Protein AF-A0A6I5CBH4-F1 (afdb_monomer_lite)

pLDDT: mean 94.19, std 4.68, range [73.75, 98.12]

Foldseek 3Di:
DADDDPQLLVLQCVVPNPVSNVCSVCVVVVVVVVCVVQQWDFDDHWDDDSHDIDTDTDHDD

Secondary structure (DSSP, 8-state):
-PPPPHHHHHHHHHHHHHHHHHHHHHHHHHHHHHHHHTT-EE-S--EE-SS-EE--EE---

Radius of gyration: 12.3 Å; chains: 1; bounding box: 25×18×38 Å

Structure (mmCIF, N/CA/C/O backbone):
data_AF-A0A6I5CBH4-F1
#
_entry.id   AF-A0A6I5CBH4-F1
#
loop_
_atom_site.group_PDB
_atom_site.id
_atom_site.type_symbol
_atom_site.label_atom_id
_atom_site.label_alt_id
_atom_site.label_comp_id
_atom_site.label_asym_id
_atom_site.label_entity_id
_atom_site.label_seq_id
_atom_site.pdbx_PDB_ins_code
_atom_site.Cartn_x
_atom_site.Cartn_y
_atom_site.Cartn_z
_atom_site.occupancy
_atom_site.B_iso_or_equiv
_atom_site.auth_seq_id
_atom_site.auth_comp_id
_atom_site.auth_asym_id
_atom_site.auth_atom_id
_atom_site.pdbx_PDB_model_num
ATOM 1 N N . MET A 1 1 ? -7.734 -6.992 3.187 1.00 76.75 1 MET A N 1
ATOM 2 C CA . MET A 1 1 ? -7.248 -6.983 1.799 1.00 76.75 1 MET A CA 1
ATOM 3 C C . MET A 1 1 ? -7.022 -5.545 1.376 1.00 76.75 1 MET A C 1
ATOM 5 O O . MET A 1 1 ? -7.970 -4.847 1.029 1.00 76.75 1 MET A O 1
ATOM 9 N N . ILE A 1 2 ? -5.776 -5.091 1.483 1.00 90.12 2 ILE A N 1
ATOM 10 C CA . ILE A 1 2 ? -5.358 -3.766 1.010 1.00 90.12 2 ILE A CA 1
ATOM 11 C C . ILE A 1 2 ? -5.194 -3.803 -0.512 1.00 90.12 2 ILE A C 1
ATOM 13 O O . ILE A 1 2 ? -4.426 -4.604 -1.038 1.00 90.12 2 ILE A O 1
ATOM 17 N N . VAL A 1 3 ? -5.913 -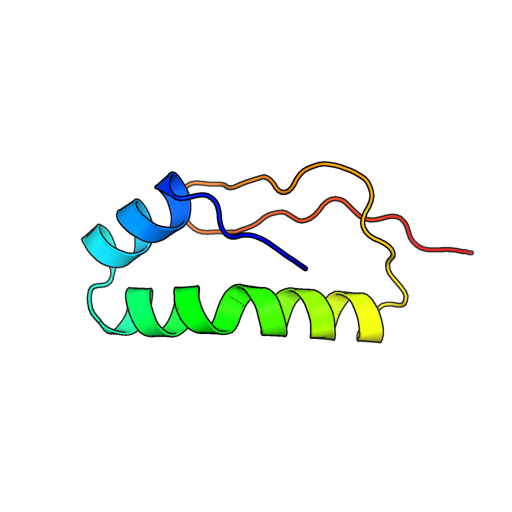2.933 -1.221 1.00 91.88 3 VAL A N 1
ATOM 18 C CA . VAL A 1 3 ? -5.812 -2.792 -2.680 1.00 91.88 3 VAL A CA 1
ATOM 19 C C . VAL A 1 3 ? -4.955 -1.575 -3.001 1.00 91.88 3 VAL A C 1
ATOM 21 O O . VAL A 1 3 ? -5.168 -0.501 -2.441 1.00 91.88 3 VAL A O 1
ATOM 24 N N . ILE A 1 4 ? -3.983 -1.739 -3.901 1.00 95.44 4 ILE A N 1
ATOM 25 C CA . ILE A 1 4 ? -3.128 -0.633 -4.337 1.00 95.44 4 ILE A CA 1
ATOM 26 C C . ILE A 1 4 ? -3.865 0.198 -5.389 1.00 95.44 4 ILE A C 1
ATOM 28 O O . ILE A 1 4 ? -4.272 -0.359 -6.410 1.00 95.44 4 ILE A O 1
ATOM 32 N N . PRO A 1 5 ? -4.003 1.521 -5.195 1.00 95.44 5 PRO A N 1
ATOM 33 C CA . PRO A 1 5 ? -4.537 2.396 -6.228 1.00 95.44 5 PRO A CA 1
ATOM 34 C C . PRO A 1 5 ? -3.686 2.341 -7.502 1.00 95.44 5 PRO A C 1
ATOM 36 O O . PRO A 1 5 ? -2.465 2.500 -7.453 1.00 95.44 5 PRO A O 1
ATOM 39 N N . GLU A 1 6 ? -4.329 2.163 -8.657 1.00 95.25 6 GLU A N 1
ATOM 40 C CA . GLU A 1 6 ? -3.647 2.003 -9.950 1.00 95.25 6 GLU A CA 1
ATOM 41 C C . GLU A 1 6 ? -2.719 3.183 -10.273 1.00 95.25 6 GLU A C 1
ATOM 43 O O . GLU A 1 6 ? -1.602 2.993 -10.753 1.00 95.25 6 GLU A O 1
ATOM 48 N N . ALA A 1 7 ? -3.140 4.407 -9.945 1.00 95.56 7 ALA A N 1
ATOM 49 C CA . ALA A 1 7 ? -2.335 5.607 -10.150 1.00 95.56 7 ALA A CA 1
ATOM 50 C C . ALA A 1 7 ? -1.010 5.574 -9.366 1.00 95.56 7 ALA A C 1
ATOM 52 O O . ALA A 1 7 ? 0.021 5.984 -9.901 1.00 95.56 7 ALA A O 1
ATOM 53 N N . LEU A 1 8 ? -1.015 5.041 -8.137 1.00 96.44 8 LEU A N 1
ATOM 54 C CA . LEU A 1 8 ? 0.201 4.856 -7.342 1.00 96.44 8 LEU A CA 1
ATOM 55 C C . LEU A 1 8 ? 1.105 3.791 -7.967 1.00 96.44 8 LEU A C 1
ATOM 57 O O . LEU A 1 8 ? 2.312 4.010 -8.084 1.00 96.44 8 LEU A O 1
ATOM 61 N N . ALA A 1 9 ? 0.527 2.657 -8.375 1.00 97.06 9 ALA A N 1
ATOM 62 C CA . ALA A 1 9 ? 1.268 1.570 -9.006 1.00 97.06 9 ALA A CA 1
ATOM 63 C C . ALA A 1 9 ? 1.966 2.043 -10.286 1.00 97.06 9 ALA A C 1
ATOM 65 O O . ALA A 1 9 ? 3.188 1.936 -10.396 1.00 97.06 9 ALA A O 1
ATOM 66 N N . ARG A 1 10 ? 1.210 2.648 -11.206 1.00 97.31 10 ARG A N 1
ATOM 67 C CA . ARG A 1 10 ? 1.736 3.181 -12.464 1.00 97.31 10 ARG A CA 1
ATOM 68 C C . ARG A 1 10 ? 2.800 4.250 -12.230 1.00 97.31 10 ARG A C 1
ATOM 70 O O . ARG A 1 10 ? 3.914 4.085 -12.710 1.00 97.31 10 ARG A O 1
ATOM 77 N N . GLY A 1 11 ? 2.504 5.284 -11.439 1.00 97.12 11 GLY A N 1
ATOM 78 C CA . GLY A 1 11 ? 3.452 6.380 -11.211 1.00 97.12 11 GLY A CA 1
ATOM 79 C C . GLY A 1 11 ? 4.744 5.931 -10.518 1.00 97.12 11 GLY A C 1
ATOM 80 O O . GLY A 1 11 ? 5.813 6.484 -10.764 1.00 97.12 11 GLY A O 1
ATOM 81 N N . THR A 1 12 ? 4.671 4.897 -9.675 1.00 97.69 12 THR A N 1
ATOM 82 C CA . THR A 1 12 ? 5.861 4.317 -9.038 1.00 97.69 12 THR A CA 1
ATOM 83 C C . THR A 1 12 ? 6.686 3.500 -10.025 1.00 97.69 12 THR A C 1
ATOM 85 O O . THR A 1 12 ? 7.905 3.625 -10.037 1.00 97.69 12 THR A O 1
ATOM 88 N N . VAL A 1 13 ? 6.051 2.694 -10.877 1.00 97.69 13 VAL A N 1
ATOM 89 C CA . VAL A 1 13 ? 6.757 1.907 -11.902 1.00 97.69 13 VAL A CA 1
ATOM 90 C C . VAL A 1 13 ? 7.368 2.804 -12.978 1.00 97.69 13 VAL A C 1
ATOM 92 O O . VAL A 1 13 ? 8.500 2.568 -13.382 1.00 97.69 13 VAL A O 1
ATOM 95 N N . GLU A 1 14 ? 6.669 3.853 -13.409 1.00 97.81 14 GLU A N 1
ATOM 96 C CA . GLU A 1 14 ? 7.195 4.829 -14.373 1.00 97.81 14 GLU A CA 1
ATOM 97 C C . GLU A 1 14 ? 8.451 5.535 -13.847 1.00 97.81 14 GLU A C 1
ATOM 99 O O . GLU A 1 14 ? 9.396 5.758 -14.600 1.00 97.81 14 GLU A O 1
ATOM 104 N N . ARG A 1 15 ? 8.478 5.861 -12.550 1.00 96.50 15 ARG A N 1
ATOM 105 C CA . ARG A 1 15 ? 9.600 6.566 -11.920 1.00 96.50 15 ARG A CA 1
ATOM 106 C C . ARG A 1 15 ? 10.763 5.645 -11.546 1.00 96.50 15 ARG A C 1
ATOM 108 O O . ARG A 1 15 ? 11.915 6.015 -11.739 1.00 96.50 15 ARG A O 1
ATOM 115 N N . GLU A 1 16 ? 10.463 4.472 -10.995 1.00 97.12 16 GLU A N 1
ATOM 116 C CA . GLU A 1 16 ? 11.448 3.601 -10.333 1.00 97.12 16 GLU A CA 1
ATOM 117 C C . GLU A 1 16 ? 11.736 2.303 -11.109 1.00 97.12 16 GLU A C 1
ATOM 119 O O . GLU A 1 16 ? 12.599 1.522 -10.712 1.00 97.12 16 GLU A O 1
ATOM 124 N N . GLY A 1 17 ? 11.000 2.016 -12.185 1.00 97.81 17 GLY A N 1
ATOM 125 C CA . GLY A 1 17 ? 11.160 0.811 -12.999 1.00 97.81 17 GLY A CA 1
ATOM 126 C C . GLY A 1 17 ? 10.885 -0.493 -12.239 1.00 97.81 17 GLY A C 1
ATOM 127 O O . GLY A 1 17 ? 9.947 -0.603 -11.444 1.00 97.81 17 GLY A O 1
ATOM 128 N N . ALA A 1 18 ? 11.709 -1.515 -12.498 1.00 98.12 18 ALA A N 1
ATOM 129 C CA . ALA A 1 18 ? 11.559 -2.847 -11.907 1.00 98.12 18 ALA A CA 1
ATOM 130 C C . ALA A 1 18 ? 11.610 -2.857 -10.361 1.00 98.12 18 ALA A C 1
ATOM 132 O O . ALA A 1 18 ? 10.756 -3.515 -9.760 1.00 98.12 18 ALA A O 1
ATOM 133 N N . PRO A 1 19 ? 12.514 -2.112 -9.689 1.00 97.75 19 PRO A N 1
ATOM 134 C CA . PRO A 1 19 ? 12.452 -1.931 -8.237 1.00 97.75 19 PRO A CA 1
ATOM 135 C C . PRO A 1 19 ? 11.095 -1.415 -7.737 1.00 97.75 19 PRO A C 1
ATOM 137 O O . PRO A 1 19 ? 10.569 -1.930 -6.748 1.00 97.75 19 PRO A O 1
ATOM 140 N N . GLY A 1 20 ? 10.495 -0.456 -8.450 1.00 97.12 20 GLY A N 1
ATOM 141 C CA . GLY A 1 20 ? 9.164 0.069 -8.140 1.00 97.12 20 GLY A CA 1
ATOM 142 C C . GLY A 1 20 ? 8.074 -0.993 -8.231 1.00 97.12 20 GLY A C 1
ATOM 143 O O . GLY A 1 20 ? 7.259 -1.122 -7.318 1.00 97.12 20 GLY A O 1
ATOM 144 N N . ALA A 1 21 ? 8.092 -1.806 -9.289 1.00 97.62 21 ALA A N 1
ATOM 145 C CA . ALA A 1 21 ? 7.140 -2.905 -9.460 1.00 97.62 21 ALA A CA 1
ATOM 146 C C . ALA A 1 21 ? 7.245 -3.940 -8.326 1.00 97.62 21 ALA A C 1
ATOM 148 O O . ALA A 1 21 ? 6.228 -4.363 -7.770 1.00 97.62 21 ALA A O 1
ATOM 149 N N . VAL A 1 22 ? 8.473 -4.302 -7.934 1.00 98.00 22 VAL A N 1
ATOM 150 C CA . VAL A 1 22 ? 8.725 -5.225 -6.814 1.00 98.00 22 VAL A CA 1
ATOM 151 C C . VAL A 1 22 ? 8.208 -4.649 -5.498 1.00 98.00 22 VAL A C 1
ATOM 153 O O . VAL A 1 22 ? 7.610 -5.371 -4.698 1.00 98.00 22 VAL A O 1
ATOM 156 N N . TRP A 1 23 ? 8.410 -3.353 -5.263 1.00 96.31 23 TRP A N 1
ATOM 157 C CA . TRP A 1 23 ? 7.900 -2.692 -4.066 1.00 96.31 23 TRP A CA 1
ATOM 158 C C . TRP A 1 23 ? 6.364 -2.665 -4.034 1.00 96.31 23 TRP A C 1
ATOM 160 O O . TRP A 1 23 ? 5.779 -3.081 -3.032 1.00 96.31 23 TRP A O 1
ATOM 170 N N . ILE A 1 24 ? 5.709 -2.280 -5.138 1.00 97.38 24 ILE A N 1
ATOM 171 C CA . ILE A 1 24 ? 4.241 -2.259 -5.261 1.00 97.38 24 ILE A CA 1
ATOM 172 C C . ILE A 1 24 ? 3.635 -3.639 -4.982 1.00 97.38 24 ILE A C 1
ATOM 174 O O . ILE A 1 24 ? 2.667 -3.737 -4.229 1.00 97.38 24 ILE A O 1
ATOM 178 N N . ALA A 1 25 ? 4.230 -4.709 -5.517 1.00 97.00 25 ALA A N 1
ATOM 179 C CA . ALA A 1 25 ? 3.745 -6.074 -5.312 1.00 97.00 25 ALA A CA 1
ATOM 180 C C . ALA A 1 25 ? 3.786 -6.522 -3.838 1.00 97.00 25 ALA A C 1
ATOM 182 O O . ALA A 1 25 ? 2.979 -7.345 -3.411 1.00 97.00 25 ALA A O 1
ATOM 183 N N . ARG A 1 26 ? 4.716 -5.978 -3.043 1.00 96.62 26 ARG A N 1
ATOM 184 C CA . ARG A 1 26 ? 4.877 -6.318 -1.619 1.00 96.62 26 ARG A CA 1
ATOM 185 C C . ARG A 1 26 ? 4.060 -5.431 -0.682 1.00 96.62 26 ARG A C 1
ATOM 187 O O . ARG A 1 26 ? 3.874 -5.787 0.482 1.00 96.62 26 ARG A O 1
ATOM 194 N N . LEU A 1 27 ? 3.601 -4.281 -1.166 1.00 95.62 27 LEU A N 1
ATOM 195 C CA . LEU A 1 27 ? 3.011 -3.232 -0.345 1.00 95.62 27 LEU A CA 1
ATOM 196 C C . LEU A 1 27 ? 1.720 -3.650 0.388 1.00 95.62 27 LEU A C 1
ATOM 198 O O . LEU A 1 27 ? 1.615 -3.316 1.570 1.00 95.62 27 LEU A O 1
ATOM 202 N N . PRO A 1 28 ? 0.783 -4.420 -0.211 1.00 95.44 28 PRO A N 1
ATOM 203 C CA . PRO A 1 28 ? -0.401 -4.902 0.506 1.00 95.44 28 PRO A CA 1
ATOM 204 C C . PRO A 1 28 ? -0.059 -5.722 1.750 1.00 95.44 28 PRO A C 1
ATOM 206 O O . PRO A 1 28 ? -0.551 -5.430 2.836 1.00 95.44 28 PRO A O 1
ATOM 209 N N . ALA A 1 29 ? 0.838 -6.701 1.604 1.00 96.12 29 ALA A N 1
ATOM 210 C CA . ALA A 1 29 ? 1.243 -7.575 2.701 1.00 96.12 29 ALA A CA 1
ATOM 211 C C . ALA A 1 29 ? 1.990 -6.800 3.797 1.00 96.12 29 ALA A C 1
ATOM 213 O O . ALA A 1 29 ? 1.787 -7.050 4.982 1.00 96.12 29 ALA A O 1
ATOM 214 N N . LEU A 1 30 ? 2.826 -5.828 3.411 1.00 96.12 30 LEU A N 1
ATOM 215 C CA . LEU A 1 30 ? 3.507 -4.957 4.368 1.00 96.12 30 LEU A CA 1
ATOM 216 C C . LEU A 1 30 ? 2.509 -4.116 5.177 1.00 96.12 30 LEU A C 1
ATOM 218 O O . LEU A 1 30 ? 2.651 -4.013 6.393 1.00 96.12 30 LEU A O 1
ATOM 222 N N . ALA A 1 31 ? 1.506 -3.526 4.522 1.00 95.69 31 ALA A N 1
ATOM 223 C CA . ALA A 1 31 ? 0.485 -2.733 5.200 1.00 95.69 31 ALA A CA 1
ATOM 224 C C . ALA A 1 31 ? -0.337 -3.589 6.179 1.00 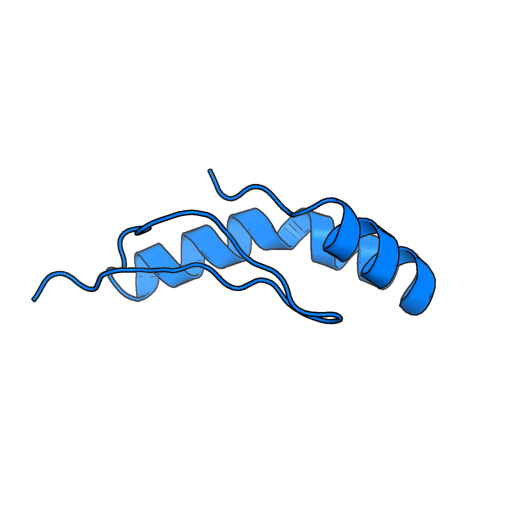95.69 31 ALA A C 1
ATOM 226 O O . ALA A 1 31 ? -0.551 -3.180 7.319 1.00 95.69 31 ALA A O 1
ATOM 227 N N . GLU A 1 32 ? -0.748 -4.790 5.766 1.00 95.06 32 GLU A N 1
ATOM 228 C CA . GLU A 1 32 ? -1.478 -5.731 6.625 1.00 95.06 32 GLU A CA 1
ATOM 229 C C . GLU A 1 32 ? -0.655 -6.156 7.851 1.00 95.06 32 GLU A C 1
ATOM 231 O O . GLU A 1 32 ? -1.166 -6.142 8.973 1.00 95.06 32 GLU A O 1
ATOM 236 N N . GLU A 1 33 ? 0.633 -6.447 7.665 1.00 96.25 33 GLU A N 1
ATOM 237 C CA . GLU A 1 33 ? 1.532 -6.805 8.764 1.00 96.25 33 GLU A CA 1
ATOM 238 C C . GLU A 1 33 ? 1.735 -5.653 9.761 1.00 96.25 33 GLU A C 1
ATOM 240 O O . GLU A 1 33 ? 1.697 -5.865 10.976 1.00 96.25 33 GLU A O 1
ATOM 245 N N . LEU A 1 34 ? 1.920 -4.423 9.270 1.00 95.88 34 LEU A N 1
ATOM 246 C CA . LEU A 1 34 ? 2.076 -3.248 10.131 1.00 95.88 34 LEU A CA 1
ATOM 247 C C . LEU A 1 34 ? 0.806 -2.959 10.935 1.00 95.88 34 LEU A C 1
ATOM 249 O O . LEU A 1 34 ? 0.897 -2.724 12.139 1.00 95.88 34 LEU A O 1
ATOM 253 N N . MET A 1 35 ? -0.372 -3.035 10.306 1.00 95.00 35 MET A N 1
ATOM 254 C CA . MET A 1 35 ? -1.644 -2.852 11.012 1.00 95.00 35 MET A CA 1
ATOM 255 C C . MET A 1 35 ? -1.831 -3.896 12.110 1.00 95.00 35 MET A C 1
ATOM 257 O O . MET A 1 35 ? -2.179 -3.539 13.232 1.00 95.00 35 MET A O 1
ATOM 261 N N . ARG A 1 36 ? -1.528 -5.169 11.826 1.00 94.69 36 ARG A N 1
ATOM 262 C CA . ARG A 1 36 ? -1.582 -6.244 12.824 1.00 94.69 36 ARG A CA 1
ATOM 263 C C . ARG A 1 36 ? -0.646 -5.967 13.999 1.00 94.69 36 ARG A C 1
ATOM 265 O O . ARG A 1 36 ? -1.041 -6.128 15.148 1.00 94.69 36 ARG A O 1
ATOM 272 N N . ARG A 1 37 ? 0.590 -5.545 13.719 1.00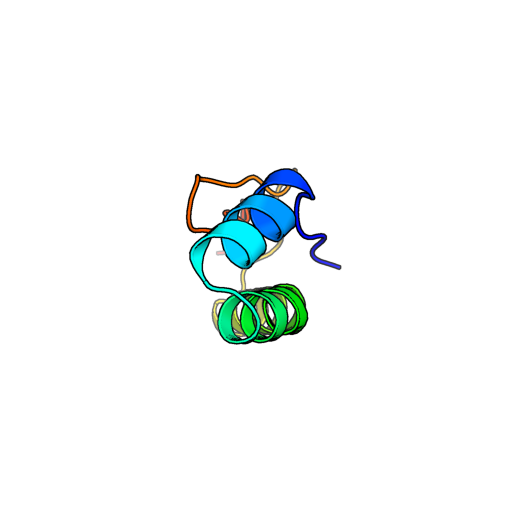 96.50 37 ARG A N 1
ATOM 273 C CA . ARG A 1 37 ? 1.598 -5.241 14.745 1.00 96.50 37 ARG A CA 1
ATOM 274 C C . ARG A 1 37 ? 1.219 -4.045 15.622 1.00 96.50 37 ARG A C 1
ATOM 276 O O . ARG A 1 3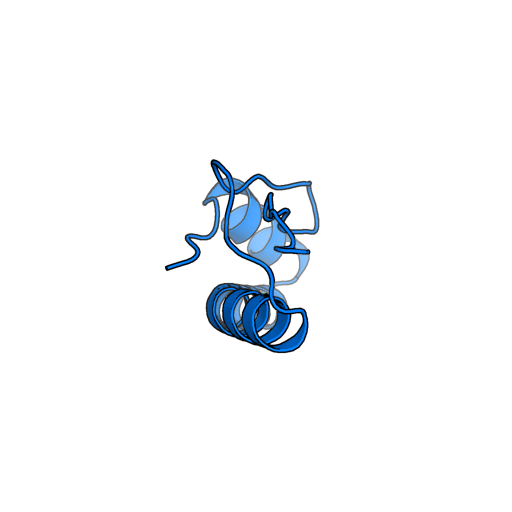7 ? 1.638 -3.995 16.774 1.00 96.50 37 ARG A O 1
ATOM 283 N N . TRP A 1 38 ? 0.489 -3.081 15.072 1.00 95.81 38 TRP A N 1
ATOM 284 C CA . TRP A 1 38 ? 0.051 -1.876 15.783 1.00 95.81 38 TRP A CA 1
ATOM 285 C C . TRP A 1 38 ? -1.369 -1.968 16.341 1.00 95.81 38 TRP A C 1
ATOM 287 O O . TRP A 1 38 ? -1.867 -0.973 16.862 1.00 95.81 38 TRP A O 1
ATOM 297 N N . GLU A 1 39 ? -2.000 -3.141 16.233 1.00 95.75 39 GLU A N 1
ATOM 298 C CA . GLU A 1 39 ? -3.379 -3.380 16.670 1.00 95.75 39 GLU A CA 1
ATOM 299 C C . GLU A 1 39 ? -4.363 -2.397 16.015 1.00 95.75 39 GLU A C 1
ATOM 301 O O . GLU A 1 39 ? -5.325 -1.934 16.615 1.00 95.75 39 GLU A O 1
ATOM 306 N N . CYS A 1 40 ? -4.110 -2.054 14.754 1.00 95.62 40 CYS A N 1
ATOM 307 C CA . CYS A 1 40 ? -4.937 -1.150 13.976 1.00 95.62 40 CYS A CA 1
ATOM 308 C C . CYS A 1 40 ? -5.9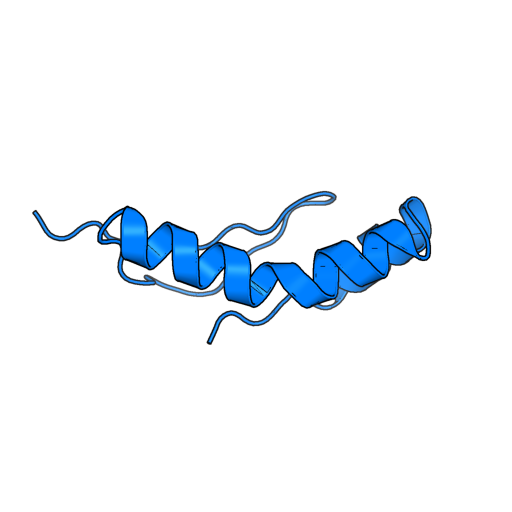86 -1.912 13.161 1.00 95.62 40 CYS A C 1
ATOM 310 O O . CYS A 1 40 ? -5.705 -2.955 12.567 1.00 95.62 40 CYS A O 1
ATOM 312 N N . VAL A 1 41 ? -7.183 -1.339 13.069 1.00 93.44 41 VAL A N 1
ATOM 313 C CA . VAL A 1 41 ? -8.283 -1.832 12.237 1.00 93.44 41 VAL A CA 1
ATOM 314 C C . VAL A 1 41 ? -8.506 -0.844 11.088 1.00 93.44 41 VAL A C 1
ATOM 316 O O . VAL A 1 41 ? -8.591 0.353 11.360 1.00 93.44 41 VAL A O 1
ATOM 319 N N . PRO A 1 42 ? -8.597 -1.293 9.819 1.00 92.75 42 PRO A N 1
ATOM 320 C CA . PRO A 1 42 ? -8.909 -0.415 8.691 1.00 92.75 42 PRO A CA 1
ATOM 321 C C . PRO A 1 42 ? -10.206 0.370 8.903 1.00 92.75 42 PRO A C 1
ATOM 323 O O . PRO A 1 42 ? -11.216 -0.212 9.299 1.00 92.75 42 PRO A O 1
ATOM 326 N N . ASP A 1 43 ? -10.183 1.663 8.588 1.00 94.44 43 ASP A N 1
ATOM 327 C CA . ASP A 1 43 ? -11.316 2.574 8.780 1.00 94.44 43 ASP A CA 1
ATOM 328 C C . ASP A 1 43 ? -11.506 3.510 7.585 1.00 94.44 43 ASP A C 1
ATOM 330 O O . ASP A 1 43 ? -11.191 4.698 7.608 1.00 94.44 43 ASP A O 1
ATOM 334 N N . GLY A 1 44 ? -11.998 2.935 6.491 1.00 91.06 44 GLY A N 1
ATOM 335 C CA . GLY A 1 44 ? -12.303 3.662 5.265 1.00 91.06 44 GLY A CA 1
ATOM 336 C C . GLY A 1 44 ? -11.455 3.239 4.072 1.00 91.06 44 GLY A C 1
ATOM 337 O O . GLY A 1 44 ? -10.756 2.224 4.081 1.00 91.06 44 GLY A O 1
ATOM 338 N N . ALA A 1 45 ? -11.583 4.010 2.993 1.00 91.12 45 ALA A N 1
ATOM 339 C CA . ALA A 1 45 ? -10.922 3.714 1.733 1.00 91.12 45 ALA A CA 1
ATOM 340 C C . ALA A 1 45 ? -9.422 4.025 1.799 1.00 91.12 45 ALA A C 1
ATOM 342 O O . ALA A 1 45 ? -8.995 5.033 2.358 1.00 91.12 45 ALA A O 1
ATOM 343 N N . VAL A 1 46 ? -8.629 3.171 1.158 1.00 92.94 46 VAL A N 1
ATOM 344 C CA . VAL A 1 46 ? -7.203 3.412 0.945 1.00 92.94 46 VAL A CA 1
ATOM 345 C C . VAL A 1 46 ? -7.016 4.635 0.047 1.00 92.94 46 VAL A C 1
ATOM 347 O O . VAL A 1 46 ? -7.682 4.782 -0.978 1.00 92.94 46 VAL A O 1
ATOM 350 N N . LEU A 1 47 ? -6.076 5.493 0.426 1.00 93.56 47 LEU A N 1
ATOM 351 C CA . LEU A 1 47 ? -5.693 6.695 -0.308 1.00 93.56 47 LEU A CA 1
ATOM 352 C C . LEU A 1 47 ? -4.249 6.558 -0.803 1.00 93.56 47 LEU A C 1
ATOM 354 O O . LEU A 1 47 ? -3.497 5.682 -0.367 1.00 93.56 47 LEU A O 1
ATOM 358 N N . HIS A 1 48 ? -3.828 7.441 -1.705 1.00 94.19 48 HIS A N 1
ATOM 359 C CA . HIS A 1 48 ? -2.441 7.484 -2.154 1.00 94.19 48 HIS A CA 1
ATOM 360 C C . HIS A 1 48 ? -1.937 8.913 -2.353 1.00 94.19 48 HIS A C 1
ATOM 362 O O . HIS A 1 48 ? -2.671 9.800 -2.783 1.00 94.19 48 HIS A O 1
ATOM 368 N N . GLY A 1 49 ? -0.651 9.109 -2.066 1.00 89.06 49 GLY A N 1
ATOM 369 C CA . GLY A 1 49 ? 0.118 10.251 -2.551 1.00 89.06 49 GLY A CA 1
ATOM 370 C C . GLY A 1 49 ? 0.834 9.916 -3.863 1.00 89.06 49 GLY A C 1
ATOM 371 O O . GLY A 1 49 ? 0.618 8.860 -4.457 1.00 89.06 49 GLY A O 1
ATOM 372 N N . GLY A 1 50 ? 1.744 10.791 -4.298 1.00 87.56 50 GLY A N 1
ATOM 373 C CA . GLY A 1 50 ? 2.587 10.537 -5.481 1.00 87.56 50 GLY A CA 1
ATOM 374 C C . GLY A 1 50 ? 3.684 9.480 -5.268 1.00 87.56 50 GLY A C 1
ATOM 375 O O . GLY A 1 50 ? 4.264 8.978 -6.232 1.00 87.56 50 GLY A O 1
ATOM 376 N N . VAL A 1 51 ? 3.983 9.150 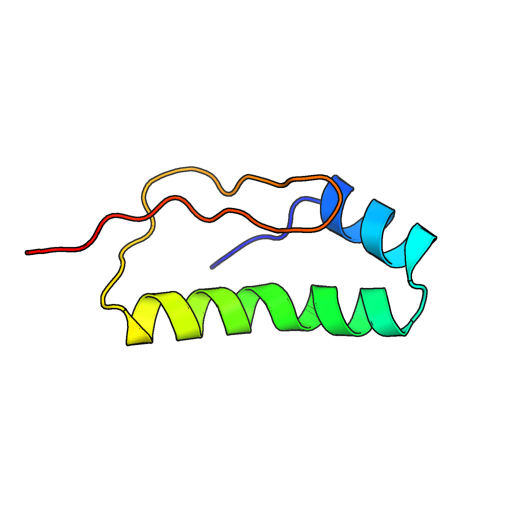-4.007 1.00 88.94 51 VAL A N 1
ATOM 377 C CA . VAL A 1 51 ? 5.103 8.274 -3.611 1.00 88.94 51 VAL A CA 1
ATOM 378 C C . VAL A 1 51 ? 4.740 7.275 -2.506 1.00 88.94 51 VAL A C 1
ATOM 380 O O . VAL A 1 51 ? 5.622 6.620 -1.962 1.00 88.94 51 VAL A O 1
ATOM 383 N N . GLY A 1 52 ? 3.464 7.157 -2.128 1.00 90.81 52 GLY A N 1
ATOM 384 C CA . GLY A 1 52 ? 3.089 6.341 -0.974 1.00 90.81 52 GLY A CA 1
ATOM 385 C C . GLY A 1 52 ? 1.608 6.004 -0.884 1.00 90.81 52 GLY A C 1
ATOM 386 O O . GLY A 1 52 ? 0.764 6.662 -1.493 1.00 90.81 52 GLY A O 1
ATOM 387 N N . LEU A 1 53 ? 1.324 4.971 -0.092 1.00 95.38 53 LEU A N 1
ATOM 388 C CA . LEU A 1 53 ? -0.010 4.498 0.266 1.00 95.38 53 LEU A CA 1
ATOM 389 C C . LEU A 1 53 ? -0.399 5.044 1.641 1.00 95.38 53 LEU A C 1
ATOM 391 O O . LEU A 1 53 ? 0.425 5.045 2.555 1.00 95.38 53 LEU A O 1
ATOM 395 N N . VAL A 1 54 ? -1.653 5.451 1.801 1.00 94.94 54 VAL A N 1
ATOM 396 C CA . VAL A 1 54 ? -2.217 5.853 3.091 1.00 94.94 54 VAL A CA 1
ATOM 397 C C . VAL A 1 54 ? -3.390 4.937 3.401 1.00 94.94 54 VAL A C 1
ATOM 399 O O . VAL A 1 54 ? -4.324 4.821 2.609 1.00 94.94 54 VAL A O 1
ATOM 402 N N . VAL A 1 55 ? -3.337 4.287 4.560 1.00 95.50 55 VAL A N 1
ATOM 403 C CA . VAL A 1 55 ? -4.403 3.411 5.049 1.00 95.50 55 VAL A CA 1
ATOM 404 C C . VAL A 1 55 ? -5.009 4.063 6.288 1.00 95.50 55 VAL A C 1
ATOM 406 O O . VAL A 1 55 ? -4.345 4.106 7.324 1.00 95.50 55 VAL A O 1
ATOM 409 N N . PRO A 1 56 ? -6.230 4.612 6.193 1.00 95.56 56 PRO A N 1
ATOM 410 C CA . PRO A 1 56 ? -6.969 5.070 7.360 1.00 95.56 56 PRO A CA 1
ATOM 411 C C . PRO A 1 56 ? -7.218 3.910 8.326 1.00 95.56 56 PRO A C 1
ATOM 413 O O . PRO A 1 56 ? -7.615 2.820 7.901 1.00 95.56 56 PRO A O 1
ATOM 416 N N . VAL A 1 57 ? -6.959 4.131 9.613 1.00 96.00 57 VAL A N 1
ATOM 417 C CA . VAL A 1 57 ? -7.107 3.104 10.645 1.00 96.00 57 VAL A CA 1
ATOM 418 C C . VAL A 1 57 ? -7.633 3.679 11.952 1.00 96.00 57 VAL A C 1
ATOM 420 O O . VAL A 1 57 ? -7.313 4.807 12.329 1.00 96.00 57 VAL A O 1
ATOM 423 N N . LEU A 1 58 ? -8.359 2.842 12.683 1.00 95.62 58 LEU A N 1
ATOM 424 C CA . LEU A 1 58 ? -8.660 3.016 14.096 1.00 95.62 58 LEU A CA 1
ATOM 425 C C . LEU A 1 58 ? -7.688 2.180 14.922 1.00 95.62 58 LEU A C 1
ATOM 427 O O . LEU A 1 58 ? -7.298 1.084 14.520 1.00 95.62 58 LEU A O 1
ATOM 431 N N . ARG A 1 59 ? -7.335 2.669 16.108 1.00 90.56 59 ARG A N 1
ATOM 432 C CA . ARG A 1 59 ? -6.692 1.851 17.136 1.00 90.56 59 ARG A CA 1
ATOM 433 C C . ARG A 1 59 ? -7.715 1.613 18.248 1.00 90.56 59 ARG A C 1
ATOM 435 O O . ARG A 1 59 ? -8.092 2.594 18.894 1.00 90.56 59 ARG A O 1
ATOM 442 N N . PRO A 1 60 ? -8.193 0.375 18.451 1.00 79.81 60 PRO A N 1
ATOM 443 C CA . PRO A 1 60 ? -8.990 0.032 19.619 1.00 79.81 60 PRO A CA 1
ATOM 444 C C . PRO A 1 60 ? -8.181 0.374 20.875 1.00 79.81 60 PRO A C 1
ATOM 446 O O . PRO A 1 60 ? -6.984 0.091 20.933 1.00 79.81 60 PRO A O 1
ATOM 449 N N . GLY A 1 61 ? -8.812 1.083 21.811 1.00 73.75 61 GLY A N 1
ATOM 450 C CA . GLY A 1 61 ? -8.228 1.398 23.116 1.00 73.75 61 GLY A CA 1
ATOM 451 C C . GLY A 1 61 ? -8.316 0.230 24.080 1.00 73.75 61 GLY A C 1
ATOM 452 O O . GLY A 1 61 ? -9.226 -0.609 23.896 1.00 73.75 61 GLY A O 1
#

Sequence (61 aa):
MIVIPEALARGTVEREGAPGAVWIARLPALAEELMRRWECVPDGAVLHGGVGLVVPVLRPG